Protein AF-A0A1V6FKL3-F1 (afdb_monomer_lite)

Radius of gyration: 18.44 Å; chains: 1; bounding box: 46×17×43 Å

Secondary structure (DSSP, 8-state):
-HHHHHHHHHHHHHHHHHHHHHHHHHHTT------HHHHHHHHHHHHHHHHHIIIIIHHHHHHHHTTSHHHHHHHHHHHHHHHS-------

pLDDT: mean 85.46, std 12.33, range [45.5, 97.12]

Foldseek 3Di:
DVVVLVVLVVQLVVLCVVQVVVVVCVVVVHDDDGPVVSVVSNVVSVVVSVCCCVVPVVVVVCVVQVVDPVSVVVVVVVVCVVPPPPPPPDD

Structure (mmCIF, N/CA/C/O backbone):
data_AF-A0A1V6FKL3-F1
#
_entry.id   AF-A0A1V6FKL3-F1
#
loop_
_atom_site.group_PDB
_atom_site.id
_atom_site.type_symbol
_atom_site.label_atom_id
_atom_site.label_alt_id
_atom_site.label_comp_id
_atom_site.label_asym_id
_atom_site.label_entity_id
_atom_site.label_seq_id
_atom_site.pdbx_PDB_ins_code
_atom_site.Cartn_x
_atom_site.Cartn_y
_atom_site.Cartn_z
_atom_site.occupancy
_atom_site.B_iso_or_equiv
_atom_site.auth_seq_id
_atom_site.auth_comp_id
_atom_site.auth_asym_id
_atom_site.auth_atom_id
_atom_site.pdbx_PDB_model_num
ATOM 1 N N . MET A 1 1 ? 3.812 4.963 -14.185 1.00 81.38 1 MET A N 1
ATOM 2 C CA . MET A 1 1 ? 4.046 3.806 -13.288 1.00 81.38 1 MET A CA 1
ATOM 3 C C . MET A 1 1 ? 4.437 4.262 -11.889 1.00 81.38 1 MET A C 1
ATOM 5 O O . MET A 1 1 ? 3.682 3.983 -10.976 1.00 81.38 1 MET A O 1
ATOM 9 N N . VAL A 1 2 ? 5.539 5.003 -11.706 1.00 89.69 2 VAL A N 1
ATOM 10 C CA . VAL A 1 2 ? 5.941 5.512 -10.373 1.00 89.69 2 VAL A CA 1
ATOM 11 C C . VAL A 1 2 ? 4.890 6.449 -9.759 1.00 89.69 2 VAL A C 1
ATOM 13 O O . VAL A 1 2 ? 4.583 6.322 -8.577 1.00 89.69 2 VAL A O 1
ATOM 16 N N . ASP A 1 3 ? 4.283 7.333 -10.557 1.00 93.06 3 ASP A N 1
A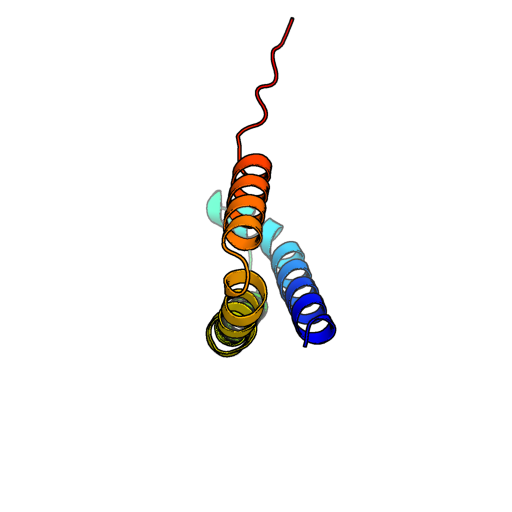TOM 17 C CA . ASP A 1 3 ? 3.227 8.233 -10.063 1.00 93.06 3 ASP A CA 1
ATOM 18 C C . ASP A 1 3 ? 1.986 7.472 -9.584 1.00 93.06 3 ASP A C 1
ATOM 20 O O . ASP A 1 3 ? 1.433 7.791 -8.536 1.00 93.06 3 ASP A O 1
ATOM 24 N N . GLN A 1 4 ? 1.585 6.427 -10.319 1.00 90.75 4 GLN A N 1
ATOM 25 C CA . GLN A 1 4 ? 0.485 5.546 -9.924 1.00 90.75 4 GLN A CA 1
ATOM 26 C C . GLN A 1 4 ? 0.812 4.843 -8.604 1.00 90.75 4 GLN A C 1
ATOM 28 O O . GLN A 1 4 ? 0.014 4.902 -7.676 1.00 90.75 4 GLN A O 1
ATOM 33 N N . LEU A 1 5 ? 2.006 4.254 -8.499 1.00 91.44 5 LEU A N 1
ATOM 34 C CA . LEU A 1 5 ? 2.452 3.553 -7.298 1.00 91.44 5 LEU A CA 1
ATOM 35 C C . LEU A 1 5 ? 2.426 4.465 -6.065 1.00 91.44 5 LEU A C 1
ATOM 37 O O . LEU A 1 5 ? 1.898 4.113 -5.014 1.00 91.44 5 LEU A O 1
ATOM 41 N N . THR A 1 6 ? 2.945 5.682 -6.228 1.00 93.06 6 THR A N 1
ATOM 42 C CA . THR A 1 6 ? 3.003 6.669 -5.148 1.00 93.06 6 THR A CA 1
ATOM 43 C C . THR A 1 6 ? 1.599 7.148 -4.769 1.00 93.06 6 THR A C 1
ATOM 45 O O . THR A 1 6 ? 1.317 7.354 -3.591 1.00 93.06 6 THR A O 1
ATOM 48 N N . ALA A 1 7 ? 0.693 7.307 -5.737 1.00 94.12 7 ALA A N 1
ATOM 49 C CA . ALA A 1 7 ? -0.700 7.652 -5.465 1.00 94.12 7 ALA A CA 1
ATOM 50 C C . ALA A 1 7 ? -1.438 6.525 -4.721 1.00 94.12 7 ALA A C 1
ATOM 52 O O . ALA A 1 7 ? -2.169 6.798 -3.769 1.00 94.12 7 ALA A O 1
ATOM 53 N N . GLU A 1 8 ? -1.214 5.265 -5.100 1.00 93.50 8 GLU A N 1
ATOM 54 C CA . GLU A 1 8 ? -1.776 4.097 -4.414 1.00 93.50 8 GLU A CA 1
ATOM 55 C C . GLU A 1 8 ? -1.277 3.996 -2.963 1.00 93.50 8 GLU A C 1
ATOM 57 O O . GLU A 1 8 ? -2.099 3.806 -2.063 1.00 93.50 8 GLU A O 1
ATOM 62 N N . HIS A 1 9 ? 0.017 4.242 -2.700 1.00 95.00 9 HIS A N 1
ATOM 63 C CA . HIS A 1 9 ? 0.548 4.351 -1.330 1.00 95.00 9 HIS A CA 1
ATOM 64 C C . HIS A 1 9 ? -0.203 5.401 -0.513 1.00 95.00 9 HIS A C 1
ATOM 66 O O . HIS A 1 9 ? -0.622 5.123 0.610 1.00 95.00 9 HIS A O 1
ATOM 72 N N . ARG A 1 10 ? -0.428 6.597 -1.076 1.00 96.12 10 ARG A N 1
ATOM 73 C CA . ARG A 1 10 ? -1.159 7.668 -0.377 1.00 96.12 10 ARG A CA 1
ATOM 74 C C . ARG A 1 10 ? -2.606 7.290 -0.081 1.00 96.12 10 ARG A C 1
ATOM 76 O O . ARG A 1 10 ? -3.103 7.633 0.990 1.00 96.12 10 ARG A O 1
ATOM 83 N N . THR A 1 11 ? -3.271 6.569 -0.981 1.00 95.06 11 THR A N 1
ATOM 84 C CA . THR A 1 11 ? -4.622 6.046 -0.736 1.00 95.06 11 THR A CA 1
ATOM 85 C C . THR A 1 11 ? -4.631 5.056 0.429 1.00 95.06 11 THR A C 1
ATOM 87 O O . THR A 1 11 ? -5.456 5.193 1.334 1.00 95.06 11 THR A O 1
ATOM 90 N N . VAL A 1 12 ? -3.694 4.102 0.455 1.00 96.25 12 VAL A N 1
ATOM 91 C CA . VAL A 1 12 ? -3.573 3.115 1.543 1.00 96.25 12 VAL A CA 1
ATOM 92 C C . VAL A 1 12 ? -3.259 3.797 2.879 1.00 96.25 12 VAL A C 1
ATOM 94 O O . VAL A 1 12 ? -3.934 3.529 3.873 1.00 96.25 12 VAL A O 1
ATOM 97 N N . GLU A 1 13 ? -2.294 4.720 2.910 1.00 96.38 13 GLU A N 1
ATOM 98 C CA . GLU A 1 13 ? -1.945 5.493 4.111 1.00 96.38 13 GLU A CA 1
ATOM 99 C C . GLU A 1 13 ? -3.151 6.274 4.649 1.00 96.38 13 GLU A C 1
ATOM 101 O O . GLU A 1 13 ? -3.448 6.233 5.845 1.00 96.38 13 GLU A O 1
ATOM 106 N N . ALA A 1 14 ? -3.885 6.960 3.770 1.00 95.94 14 ALA A N 1
ATOM 107 C CA . ALA A 1 14 ? -5.058 7.733 4.158 1.00 95.94 14 ALA A CA 1
ATOM 108 C C . ALA A 1 14 ? -6.199 6.844 4.681 1.00 95.94 14 ALA A C 1
ATOM 110 O O . ALA A 1 14 ? -6.897 7.236 5.619 1.00 95.94 14 ALA A O 1
ATOM 111 N N . ALA A 1 15 ? -6.398 5.661 4.094 1.00 94.69 15 ALA A N 1
ATOM 112 C CA . ALA A 1 15 ? -7.373 4.687 4.576 1.00 94.69 15 ALA A CA 1
ATOM 113 C C . ALA A 1 15 ? -6.980 4.137 5.959 1.00 94.69 15 ALA A C 1
ATOM 115 O O . ALA A 1 15 ? -7.824 4.079 6.855 1.00 94.69 15 ALA A O 1
ATOM 116 N N . TRP A 1 16 ? -5.698 3.821 6.171 1.00 95.94 16 TRP A N 1
ATOM 117 C CA . TRP A 1 16 ? -5.185 3.370 7.466 1.00 95.94 16 TRP A CA 1
ATOM 118 C C . TRP A 1 16 ? -5.369 4.419 8.566 1.00 95.94 16 TRP A C 1
ATOM 120 O O . TRP A 1 16 ? -5.928 4.107 9.615 1.00 95.94 16 TRP A O 1
ATOM 130 N N . LEU A 1 17 ? -4.967 5.671 8.323 1.00 95.25 17 LEU A N 1
ATOM 131 C CA . LEU A 1 17 ? -5.050 6.748 9.321 1.00 95.25 17 LEU A CA 1
ATOM 132 C C . LEU A 1 17 ? -6.479 6.994 9.822 1.00 95.25 17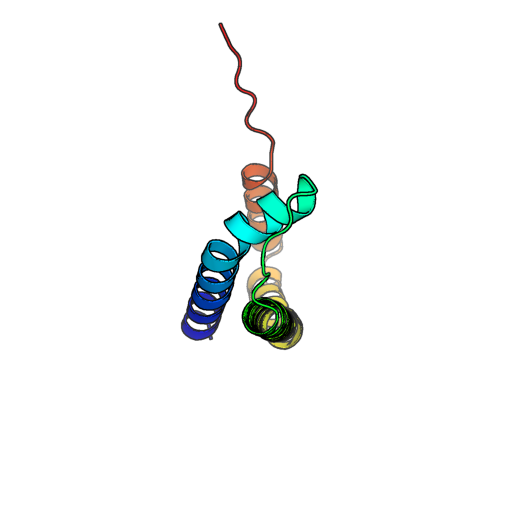 LEU A C 1
ATOM 134 O O . LEU A 1 17 ? -6.674 7.399 10.968 1.00 95.25 17 LEU A O 1
ATOM 138 N N . LYS A 1 18 ? -7.485 6.737 8.980 1.00 92.94 18 LYS A N 1
ATOM 139 C CA . LYS A 1 18 ? -8.899 6.841 9.362 1.00 92.94 18 LYS A CA 1
ATOM 140 C C . LYS A 1 18 ? -9.347 5.687 10.262 1.00 92.94 18 LYS A C 1
ATOM 142 O O . LYS A 1 18 ? -10.138 5.914 11.170 1.00 92.94 18 LYS A O 1
ATOM 147 N N . LEU A 1 19 ? -8.845 4.473 10.029 1.00 93.88 19 LEU A N 1
ATOM 148 C CA . LEU A 1 19 ? -9.257 3.257 10.743 1.00 93.88 19 LEU A CA 1
ATOM 149 C C . LEU A 1 19 ? -8.454 2.996 12.021 1.00 93.88 19 LEU A C 1
ATOM 151 O O . LEU A 1 19 ? -8.972 2.402 12.967 1.00 93.88 19 LEU A O 1
ATOM 155 N N . GLU A 1 20 ? -7.195 3.433 12.070 1.00 94.31 20 GLU A N 1
ATOM 156 C CA . GLU A 1 20 ? -6.272 3.168 13.176 1.00 94.31 20 GLU A CA 1
ATOM 157 C C . GLU A 1 20 ? -6.867 3.489 14.568 1.00 94.31 20 GLU A C 1
ATOM 159 O O . GLU A 1 20 ? -6.731 2.655 15.471 1.00 94.31 20 GLU A O 1
ATOM 164 N N . PRO A 1 21 ? -7.549 4.633 14.800 1.00 91.94 21 PRO A N 1
ATOM 165 C CA . PRO A 1 21 ? -8.094 4.950 16.119 1.00 91.94 21 PRO A CA 1
ATOM 166 C C . PRO A 1 21 ? -9.215 3.998 16.557 1.00 91.94 21 PRO A C 1
ATOM 168 O O . PRO A 1 21 ? -9.274 3.626 17.732 1.00 91.94 21 PRO A O 1
ATOM 171 N N . GLU A 1 22 ? -10.095 3.603 15.634 1.00 90.75 22 GLU A N 1
ATOM 172 C CA . GLU A 1 22 ? -11.192 2.660 15.888 1.00 90.75 22 GLU A CA 1
ATOM 173 C C . GLU A 1 22 ? -10.632 1.268 16.185 1.00 90.75 22 GLU A C 1
ATOM 175 O O . GLU A 1 22 ? -10.944 0.683 17.222 1.00 90.75 22 GLU A O 1
ATOM 180 N N . LEU A 1 23 ? -9.704 0.786 15.355 1.00 89.81 23 LEU A N 1
ATOM 181 C CA . LEU A 1 23 ? -9.043 -0.506 15.549 1.00 89.81 23 LEU A CA 1
ATOM 182 C C . LEU A 1 23 ? -8.288 -0.575 16.884 1.00 89.81 23 LEU A C 1
ATOM 184 O O . LEU A 1 23 ? -8.361 -1.585 17.583 1.00 89.81 23 LEU A O 1
ATOM 188 N N . LYS A 1 24 ? -7.628 0.512 17.306 1.00 91.12 24 LYS A N 1
ATOM 189 C CA . LYS A 1 24 ? -6.987 0.594 18.631 1.00 91.12 24 LYS A CA 1
ATOM 190 C C . LYS A 1 24 ? -7.986 0.493 19.785 1.00 91.12 24 LYS A C 1
ATOM 192 O O . LYS A 1 24 ? -7.634 -0.038 20.838 1.00 91.12 24 LYS A O 1
ATOM 197 N N . LYS A 1 25 ? -9.206 1.016 19.633 1.00 89.56 25 LYS A N 1
ATOM 198 C CA . LYS A 1 25 ? -10.264 0.893 20.650 1.00 89.56 25 LYS A CA 1
ATOM 199 C C . LYS A 1 25 ? -10.793 -0.537 20.715 1.00 89.56 25 LYS A C 1
ATOM 201 O O . LYS A 1 25 ? -10.868 -1.072 21.822 1.00 89.56 25 LYS A O 1
ATOM 206 N N . VAL A 1 26 ? -11.050 -1.155 19.557 1.00 88.69 26 VAL A N 1
ATOM 207 C CA . VAL A 1 26 ? -11.442 -2.572 19.441 1.00 88.69 26 VAL A CA 1
ATOM 208 C C . VAL A 1 26 ? -10.394 -3.477 20.090 1.00 88.69 26 VAL A C 1
ATOM 210 O O . VAL A 1 26 ? -10.736 -4.306 20.925 1.00 88.69 26 VAL A O 1
ATOM 213 N N . ALA A 1 27 ? -9.106 -3.270 19.794 1.00 89.00 27 ALA A N 1
ATOM 214 C CA . ALA A 1 27 ? -8.008 -4.062 20.359 1.00 89.00 27 ALA A CA 1
ATOM 215 C C . ALA A 1 27 ? -7.902 -3.962 21.893 1.00 89.00 27 ALA A C 1
ATOM 217 O O . ALA A 1 27 ? -7.401 -4.874 22.544 1.00 89.00 27 ALA A O 1
ATOM 218 N N . LYS A 1 28 ? -8.388 -2.863 22.482 1.00 92.62 28 LYS A N 1
ATOM 219 C CA . LYS A 1 28 ? -8.468 -2.661 23.938 1.00 92.62 28 LYS A CA 1
ATOM 220 C C . LYS A 1 28 ? -9.763 -3.212 24.556 1.00 92.62 28 LYS A C 1
ATOM 222 O O . LYS A 1 28 ? -9.977 -3.023 25.748 1.00 92.62 28 LYS A O 1
ATOM 227 N N . GLY A 1 29 ? -10.624 -3.853 23.764 1.00 86.56 29 GLY A N 1
ATOM 228 C CA . GLY A 1 29 ? -11.901 -4.417 24.205 1.00 86.56 29 GLY A CA 1
ATOM 229 C C . GLY A 1 29 ? -13.035 -3.398 24.345 1.00 86.56 29 GLY A C 1
ATOM 230 O O . GLY A 1 29 ? -14.072 -3.726 24.916 1.00 86.56 29 GLY A O 1
ATOM 231 N N . HIS A 1 30 ? -12.871 -2.167 23.849 1.00 87.69 30 HIS A N 1
ATOM 232 C 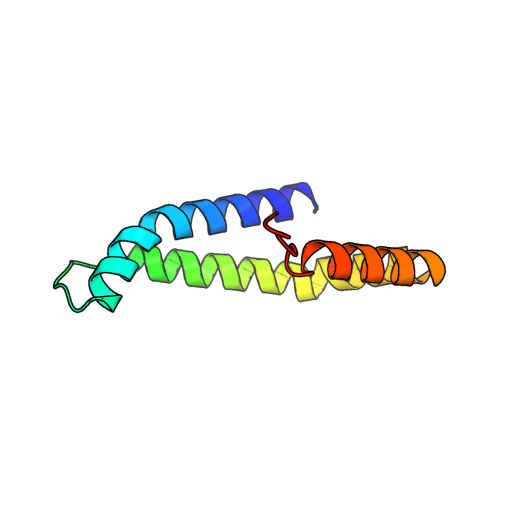CA . HIS A 1 30 ? -13.954 -1.185 23.876 1.00 87.69 30 HIS A CA 1
ATOM 233 C C . HIS A 1 30 ? -14.966 -1.462 22.764 1.00 87.69 30 HIS A C 1
ATOM 235 O O . HIS A 1 30 ? -14.587 -1.707 21.618 1.00 87.69 30 HIS A O 1
ATOM 241 N N . SER A 1 31 ? -16.252 -1.327 23.089 1.00 77.25 31 SER A N 1
ATOM 242 C CA . SER A 1 31 ? -17.315 -1.310 22.086 1.00 77.25 31 SER A CA 1
ATOM 243 C C . SER A 1 31 ? -17.226 -0.012 21.285 1.00 77.25 31 SER A C 1
ATOM 245 O O . SER A 1 31 ? -17.457 1.075 21.813 1.00 77.25 31 SER A O 1
ATOM 247 N N . THR A 1 32 ? -16.858 -0.123 20.015 1.00 83.06 32 THR A N 1
ATOM 248 C CA . THR A 1 32 ? -16.878 0.964 19.035 1.00 83.06 32 THR A CA 1
ATOM 249 C C . THR A 1 32 ? -17.528 0.423 17.775 1.00 83.06 32 THR A C 1
ATOM 251 O O . THR A 1 32 ? -17.289 -0.729 17.408 1.00 83.06 32 THR A O 1
ATOM 254 N N . GLU A 1 33 ? -18.346 1.233 17.110 1.00 84.69 33 GLU A N 1
ATOM 255 C CA . GLU A 1 33 ? -18.750 0.911 15.746 1.00 84.69 33 GLU A CA 1
ATOM 256 C C . GLU A 1 33 ? -17.507 1.034 14.867 1.00 84.69 33 GLU A C 1
ATOM 258 O O . GLU A 1 33 ? -16.872 2.087 14.825 1.00 84.69 33 GLU A O 1
ATOM 263 N N . LEU A 1 34 ? -17.103 -0.081 14.262 1.00 87.31 34 LEU A N 1
ATOM 264 C CA . LEU A 1 34 ? -16.005 -0.127 13.308 1.00 87.31 34 LEU A CA 1
ATOM 265 C C . LEU A 1 34 ? -16.577 0.131 11.919 1.00 87.31 34 LEU A C 1
ATOM 267 O O . LEU A 1 34 ? -17.528 -0.536 11.507 1.00 87.31 34 LEU A O 1
ATOM 271 N N . ASN A 1 35 ? -15.970 1.047 11.172 1.00 90.06 35 ASN A N 1
ATOM 272 C CA . ASN A 1 35 ? -16.346 1.268 9.783 1.00 90.06 35 ASN A CA 1
ATOM 273 C C . ASN A 1 35 ? -15.921 0.083 8.889 1.00 90.06 35 ASN A C 1
ATOM 275 O O . ASN A 1 35 ? -14.843 0.092 8.291 1.00 90.06 35 ASN A O 1
ATOM 279 N N . VAL A 1 36 ? -16.786 -0.930 8.778 1.00 91.75 36 VAL A N 1
ATOM 280 C CA . VAL A 1 36 ? -16.543 -2.153 7.988 1.00 91.75 36 VAL A CA 1
ATOM 281 C C . VAL A 1 36 ? -16.250 -1.833 6.520 1.00 91.75 36 VAL A C 1
ATOM 283 O O . VAL A 1 36 ? -15.287 -2.354 5.966 1.00 91.75 36 VAL A O 1
ATOM 286 N N . ALA A 1 37 ? -16.999 -0.908 5.914 1.00 94.31 37 ALA A N 1
ATOM 287 C CA . ALA A 1 37 ? -16.763 -0.484 4.533 1.00 94.31 37 ALA A CA 1
ATOM 288 C C . ALA A 1 37 ? -15.375 0.161 4.355 1.00 94.31 37 ALA A C 1
ATOM 290 O O . ALA A 1 37 ? -14.707 -0.035 3.340 1.00 94.31 37 ALA A O 1
ATOM 291 N N . GLY A 1 38 ? -14.907 0.903 5.363 1.00 94.00 38 GLY A N 1
ATOM 292 C CA . GLY A 1 38 ? -13.548 1.437 5.394 1.00 94.00 38 GLY A CA 1
ATOM 293 C C . GLY A 1 38 ? -12.490 0.333 5.430 1.00 94.00 38 GLY A C 1
ATOM 294 O O . GLY A 1 38 ? -11.502 0.413 4.699 1.00 94.00 38 GLY A O 1
ATOM 295 N N . VAL A 1 39 ? -12.706 -0.713 6.233 1.00 94.69 39 VAL A N 1
ATOM 296 C CA . VAL A 1 39 ? -11.804 -1.876 6.312 1.00 94.69 39 VAL A CA 1
ATOM 297 C C . VAL A 1 39 ? -11.745 -2.618 4.977 1.00 94.69 39 VAL A C 1
ATOM 299 O O . VAL A 1 39 ? -10.653 -2.892 4.483 1.00 94.69 39 VAL A O 1
ATOM 302 N N . GLU A 1 40 ? -12.892 -2.895 4.357 1.00 96.38 40 GLU A N 1
ATOM 303 C CA . GLU A 1 40 ? -12.958 -3.537 3.038 1.00 96.38 40 GLU A CA 1
ATOM 304 C C . GLU A 1 40 ? -12.227 -2.718 1.967 1.00 96.38 40 GLU A C 1
ATOM 306 O O . GLU A 1 40 ? -11.471 -3.271 1.160 1.00 96.38 40 GLU A O 1
ATOM 311 N N . HIS A 1 41 ? -12.394 -1.392 1.992 1.00 96.06 41 HIS A N 1
ATOM 312 C CA . HIS A 1 41 ? -11.680 -0.486 1.100 1.00 96.06 41 HIS A CA 1
ATOM 313 C C . HIS A 1 41 ? -10.161 -0.535 1.315 1.00 96.06 41 HIS A C 1
ATOM 315 O O . HIS A 1 41 ? -9.419 -0.615 0.333 1.00 96.06 41 HIS A O 1
ATOM 321 N N . LEU A 1 42 ? -9.690 -0.524 2.569 1.00 96.12 42 LEU A N 1
ATOM 322 C CA . LEU A 1 42 ? -8.264 -0.634 2.888 1.00 96.12 42 LEU A CA 1
ATOM 323 C C . LEU A 1 42 ? -7.683 -1.951 2.361 1.00 96.12 42 LEU A C 1
ATOM 325 O O . LEU A 1 42 ? -6.666 -1.932 1.672 1.00 96.12 42 LEU A O 1
ATOM 329 N N . VAL A 1 43 ? -8.339 -3.079 2.650 1.00 96.38 43 VAL A N 1
ATOM 330 C CA . VAL A 1 43 ? -7.884 -4.412 2.223 1.00 96.38 43 VAL A CA 1
ATOM 331 C C . VAL A 1 43 ? -7.825 -4.499 0.702 1.00 96.38 43 VAL A C 1
ATOM 333 O O . VAL A 1 43 ? -6.806 -4.901 0.145 1.00 96.38 43 VAL A O 1
ATOM 336 N N . THR A 1 44 ? -8.890 -4.076 0.021 1.00 97.12 44 THR A N 1
ATOM 337 C CA . THR A 1 44 ? -8.957 -4.118 -1.445 1.00 97.12 44 THR A CA 1
ATOM 338 C C . THR A 1 44 ? -7.886 -3.232 -2.080 1.00 97.12 44 THR A C 1
ATOM 340 O O . THR A 1 44 ? -7.200 -3.670 -3.003 1.00 97.12 44 THR A O 1
ATOM 343 N N . SER A 1 45 ? -7.696 -2.014 -1.563 1.00 94.44 45 SER A N 1
ATOM 344 C CA . SER A 1 45 ? -6.691 -1.075 -2.077 1.00 94.44 45 SER A CA 1
ATOM 345 C C . SER A 1 45 ? -5.270 -1.589 -1.850 1.00 94.44 45 SER A C 1
ATOM 347 O O . SER A 1 45 ? -4.451 -1.533 -2.762 1.00 94.44 45 SER A O 1
ATOM 349 N N . TYR A 1 46 ? -4.987 -2.142 -0.667 1.00 95.62 46 TYR A N 1
ATOM 350 C CA . TYR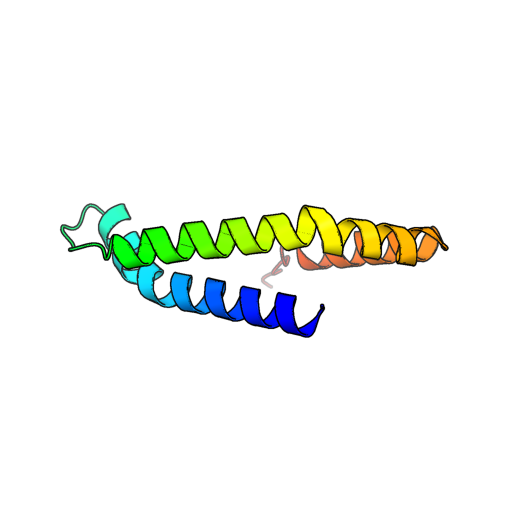 A 1 46 ? -3.677 -2.705 -0.348 1.00 95.62 46 TYR A CA 1
ATOM 351 C C . TYR A 1 46 ? -3.346 -3.920 -1.218 1.00 95.62 46 TYR A C 1
ATOM 353 O O . TYR A 1 46 ? -2.255 -3.996 -1.773 1.00 95.62 46 TYR A O 1
ATOM 361 N N . LEU A 1 47 ? -4.287 -4.854 -1.384 1.00 95.31 47 LEU A N 1
ATOM 362 C CA . LEU A 1 47 ? -4.072 -6.035 -2.223 1.00 95.31 47 LEU A CA 1
ATOM 363 C C . LEU A 1 47 ? -3.902 -5.669 -3.700 1.00 95.31 47 LEU A C 1
ATOM 365 O O . LEU A 1 47 ? -3.072 -6.267 -4.380 1.00 95.31 47 LEU A O 1
ATOM 369 N N . GLY A 1 48 ? -4.670 -4.697 -4.201 1.00 93.88 48 GLY A N 1
ATOM 370 C CA . GLY A 1 48 ? -4.503 -4.186 -5.562 1.00 93.88 48 GLY A CA 1
ATOM 371 C C . GLY A 1 48 ? -3.121 -3.569 -5.772 1.00 93.88 48 GLY A C 1
ATOM 372 O O . GLY A 1 48 ? -2.440 -3.896 -6.742 1.00 93.88 48 GLY A O 1
ATOM 373 N N . HIS A 1 49 ? -2.687 -2.749 -4.818 1.00 92.88 49 HIS A N 1
ATOM 374 C CA . HIS A 1 49 ? -1.371 -2.130 -4.819 1.00 92.88 49 HIS A CA 1
ATOM 375 C C . HIS A 1 49 ? -0.225 -3.160 -4.778 1.00 92.88 49 HIS A C 1
ATOM 377 O O . HIS A 1 49 ? 0.669 -3.123 -5.622 1.00 92.88 49 HIS A O 1
ATOM 383 N N . ALA A 1 50 ? -0.281 -4.126 -3.854 1.00 91.00 50 ALA A N 1
ATOM 384 C CA . ALA A 1 50 ? 0.733 -5.175 -3.728 1.00 91.00 50 ALA A CA 1
ATOM 385 C C . ALA A 1 50 ? 0.844 -6.024 -5.005 1.00 91.00 50 ALA A C 1
ATOM 387 O O . ALA A 1 50 ? 1.946 -6.279 -5.480 1.00 91.00 50 ALA A O 1
ATOM 388 N N . ARG A 1 51 ? -0.291 -6.386 -5.621 1.00 93.50 51 ARG A N 1
ATOM 389 C CA . ARG A 1 51 ? -0.295 -7.100 -6.909 1.00 93.50 51 ARG A CA 1
ATOM 390 C C . ARG A 1 51 ? 0.382 -6.296 -8.011 1.00 93.50 51 ARG A C 1
ATOM 392 O O . ARG A 1 51 ? 1.170 -6.846 -8.769 1.00 93.50 51 ARG A O 1
ATOM 399 N N . PHE A 1 52 ? 0.113 -4.993 -8.098 1.00 92.38 52 PHE A N 1
ATOM 400 C CA . PHE A 1 52 ? 0.770 -4.144 -9.090 1.00 92.38 52 PHE A CA 1
ATOM 401 C C . PHE A 1 52 ? 2.291 -4.073 -8.870 1.00 92.38 52 PHE A C 1
ATOM 403 O O . PHE A 1 52 ? 3.062 -4.114 -9.836 1.00 92.38 52 PHE A O 1
ATOM 410 N N . GLU A 1 53 ? 2.738 -4.006 -7.613 1.00 92.00 53 GLU A N 1
ATOM 411 C CA . GLU A 1 53 ? 4.161 -4.089 -7.282 1.00 92.00 53 GLU A CA 1
ATOM 412 C C . GLU A 1 53 ? 4.776 -5.420 -7.720 1.00 92.00 53 GLU A C 1
ATOM 414 O O . GLU A 1 53 ? 5.788 -5.416 -8.424 1.00 92.00 53 GLU A O 1
ATOM 419 N N . GLU A 1 54 ? 4.161 -6.539 -7.345 1.00 92.62 54 GLU A N 1
ATOM 420 C CA . GLU A 1 54 ? 4.644 -7.895 -7.622 1.00 92.62 54 GLU A CA 1
ATOM 421 C C . GLU A 1 54 ? 4.674 -8.220 -9.121 1.00 92.62 54 GLU A C 1
ATOM 423 O O . GLU A 1 54 ? 5.681 -8.731 -9.617 1.00 92.62 54 GLU A O 1
ATOM 428 N N . ASP A 1 55 ? 3.616 -7.875 -9.856 1.00 92.56 55 ASP A N 1
ATOM 429 C CA . ASP A 1 55 ? 3.457 -8.252 -11.264 1.00 92.56 55 ASP A CA 1
ATOM 430 C C . ASP A 1 55 ? 4.241 -7.340 -12.218 1.00 92.56 55 ASP A C 1
ATOM 432 O O . ASP A 1 55 ? 4.682 -7.773 -13.288 1.00 92.56 55 ASP A O 1
ATOM 436 N N . HIS A 1 56 ? 4.422 -6.064 -11.861 1.00 92.56 56 HIS A N 1
ATOM 437 C CA . HIS A 1 56 ? 4.960 -5.064 -12.787 1.00 92.56 56 HIS A CA 1
ATOM 438 C C . HIS A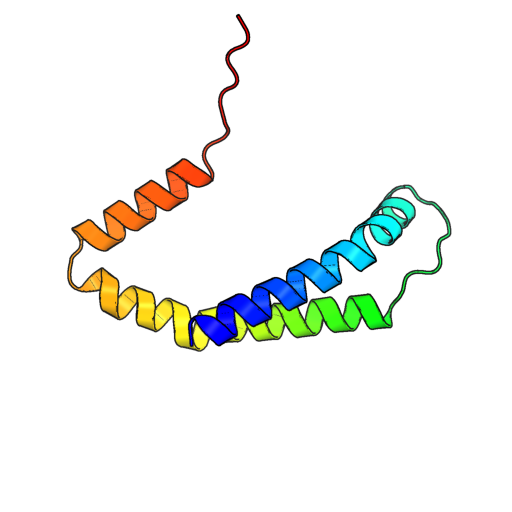 1 56 ? 6.187 -4.331 -12.257 1.00 92.56 56 HIS A C 1
ATOM 440 O O . HIS A 1 56 ? 7.178 -4.181 -12.980 1.00 92.56 56 HIS A O 1
ATOM 446 N N . PHE A 1 57 ? 6.135 -3.835 -11.021 1.00 89.12 57 PHE A N 1
ATOM 447 C CA . PHE A 1 57 ? 7.155 -2.911 -10.535 1.00 89.12 57 PHE A CA 1
ATOM 448 C C . PHE A 1 57 ? 8.447 -3.624 -10.122 1.00 89.12 57 PHE A C 1
ATOM 450 O O . PHE A 1 57 ? 9.530 -3.251 -10.579 1.00 89.12 57 PHE A O 1
ATOM 457 N N . LEU A 1 58 ? 8.348 -4.673 -9.303 1.00 88.69 58 LEU A N 1
ATOM 458 C CA . LEU A 1 58 ? 9.493 -5.444 -8.818 1.00 88.69 58 LEU A CA 1
ATOM 459 C C . LEU A 1 58 ? 10.242 -6.169 -9.951 1.00 88.69 58 LEU A C 1
ATOM 461 O O . LEU A 1 58 ? 11.474 -6.070 -9.978 1.00 88.69 58 LEU A O 1
ATOM 465 N N . PRO A 1 59 ? 9.578 -6.810 -10.938 1.00 91.31 59 PRO A N 1
ATOM 466 C CA . PRO A 1 59 ? 10.272 -7.402 -12.082 1.00 91.31 59 PRO A CA 1
ATOM 467 C C . PRO A 1 59 ? 11.047 -6.369 -12.909 1.00 91.31 59 PRO A C 1
ATOM 469 O O . PRO A 1 59 ? 12.177 -6.624 -13.344 1.00 91.31 59 PRO A O 1
ATOM 472 N N . LEU A 1 60 ? 10.479 -5.171 -13.097 1.00 90.75 60 LEU A N 1
ATOM 473 C CA . LEU A 1 60 ? 11.148 -4.077 -13.798 1.00 90.75 60 LEU A CA 1
ATOM 474 C C . LEU A 1 60 ? 12.351 -3.555 -13.003 1.00 90.75 60 LEU A C 1
ATOM 476 O O . LEU A 1 60 ? 13.433 -3.389 -13.570 1.00 90.75 60 LEU A O 1
ATOM 480 N N . ALA A 1 61 ? 12.188 -3.339 -11.696 1.00 87.62 61 ALA A N 1
ATOM 481 C CA . ALA A 1 61 ? 13.272 -2.919 -10.814 1.00 87.62 61 ALA A CA 1
ATOM 482 C C . ALA A 1 61 ? 14.428 -3.930 -10.844 1.00 87.62 61 ALA A C 1
ATOM 484 O O . ALA A 1 61 ? 15.580 -3.538 -11.039 1.00 87.62 61 ALA A O 1
ATOM 485 N N . HIS A 1 62 ? 14.119 -5.227 -10.761 1.00 85.56 62 HIS A N 1
ATOM 486 C CA . HIS A 1 62 ? 15.103 -6.298 -10.888 1.00 85.56 62 HIS A CA 1
ATOM 487 C C . HIS A 1 62 ? 15.811 -6.270 -12.251 1.00 85.56 62 HIS A C 1
ATOM 489 O O . HIS A 1 62 ? 17.036 -6.321 -12.309 1.00 85.56 62 HIS A O 1
ATOM 495 N N . THR A 1 63 ? 15.068 -6.105 -13.348 1.00 89.25 63 THR A N 1
ATOM 496 C CA . THR A 1 63 ? 15.632 -6.036 -14.710 1.00 89.25 63 THR A CA 1
ATOM 497 C C . THR A 1 63 ? 16.570 -4.844 -14.906 1.00 89.25 63 THR A C 1
ATOM 499 O O . THR A 1 63 ? 17.528 -4.927 -15.674 1.00 89.25 63 THR A O 1
ATOM 502 N N . ILE A 1 64 ? 16.296 -3.709 -14.261 1.00 88.56 64 ILE A N 1
ATOM 503 C CA . ILE A 1 64 ? 17.124 -2.501 -14.368 1.00 88.56 64 ILE A CA 1
ATOM 504 C C . ILE A 1 64 ? 18.371 -2.634 -13.496 1.00 88.56 64 ILE A C 1
ATOM 506 O O . ILE A 1 64 ? 19.487 -2.434 -13.976 1.00 88.56 64 ILE A O 1
ATOM 510 N N . LEU A 1 65 ? 18.187 -2.969 -12.222 1.00 85.50 65 LEU A N 1
ATOM 511 C CA . LEU A 1 65 ? 19.264 -3.000 -11.238 1.00 85.50 65 LEU A CA 1
ATOM 512 C C . LEU A 1 65 ? 20.168 -4.222 -11.420 1.00 85.50 65 LEU A C 1
ATOM 514 O O . LEU A 1 65 ? 21.377 -4.107 -11.261 1.00 85.50 65 LEU A O 1
ATOM 518 N N . GLY A 1 66 ? 19.619 -5.360 -11.849 1.00 83.19 66 GLY A N 1
ATOM 519 C CA . GLY A 1 66 ? 20.364 -6.588 -12.141 1.00 83.19 66 GLY A CA 1
ATOM 520 C C . GLY A 1 66 ? 21.357 -6.468 -13.303 1.00 83.19 66 GLY A C 1
ATOM 521 O O . GLY A 1 66 ? 22.212 -7.333 -13.465 1.00 83.19 66 GLY A O 1
ATOM 522 N N . ARG A 1 67 ? 21.315 -5.375 -14.082 1.00 87.31 67 ARG A N 1
ATOM 523 C CA . ARG A 1 67 ? 22.328 -5.064 -15.112 1.00 87.31 67 ARG A CA 1
ATOM 524 C C . ARG A 1 67 ? 23.704 -4.772 -14.514 1.00 87.31 67 ARG A C 1
ATOM 526 O O . ARG A 1 67 ? 24.698 -4.841 -15.228 1.00 87.31 67 ARG A O 1
ATOM 533 N N . ASN A 1 68 ? 23.762 -4.423 -13.230 1.00 83.38 68 ASN A N 1
ATOM 534 C CA . ASN A 1 68 ? 25.003 -4.240 -12.494 1.00 83.38 68 ASN A CA 1
ATOM 535 C C . ASN A 1 68 ? 24.828 -4.779 -11.070 1.00 83.38 68 ASN A C 1
ATOM 537 O O . ASN A 1 68 ? 24.109 -4.187 -10.267 1.00 83.38 68 ASN A O 1
ATOM 541 N N . ALA A 1 69 ? 25.515 -5.878 -10.748 1.00 73.25 69 ALA A N 1
ATOM 542 C CA . ALA A 1 69 ? 25.427 -6.527 -9.439 1.00 73.25 69 ALA A CA 1
ATOM 543 C C . ALA A 1 69 ? 25.661 -5.548 -8.271 1.00 73.25 69 ALA A C 1
ATOM 545 O O . ALA A 1 69 ? 24.937 -5.595 -7.278 1.00 73.25 69 ALA A O 1
ATOM 546 N N . ASN A 1 70 ? 26.558 -4.570 -8.444 1.00 79.56 70 ASN A N 1
ATOM 547 C CA . ASN A 1 70 ? 26.846 -3.557 -7.428 1.00 79.56 70 ASN A CA 1
ATOM 548 C C . ASN A 1 70 ? 25.628 -2.666 -7.114 1.00 79.56 70 ASN A C 1
ATOM 550 O O . A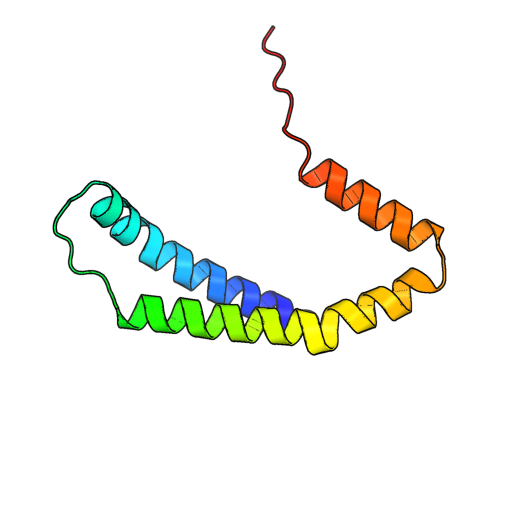SN A 1 70 ? 25.491 -2.189 -5.992 1.00 79.56 70 ASN A O 1
ATOM 554 N N . HIS A 1 71 ? 24.726 -2.428 -8.076 1.00 79.00 71 HIS A N 1
ATOM 555 C CA . HIS A 1 71 ? 23.510 -1.638 -7.844 1.00 79.00 71 HIS A CA 1
ATOM 556 C C . HIS A 1 71 ? 22.466 -2.411 -7.030 1.00 79.00 71 HIS A C 1
ATOM 558 O O . HIS A 1 71 ? 21.808 -1.821 -6.173 1.00 79.00 71 HIS A O 1
ATOM 564 N N . MET A 1 72 ? 22.332 -3.722 -7.260 1.00 77.56 72 MET A N 1
ATOM 565 C CA . MET A 1 72 ? 21.465 -4.581 -6.446 1.00 77.56 72 MET A CA 1
ATOM 566 C C . MET A 1 72 ? 21.983 -4.708 -5.012 1.00 77.56 72 MET A C 1
ATOM 568 O O . MET A 1 72 ? 21.200 -4.587 -4.071 1.00 77.56 72 MET A O 1
ATOM 572 N N . GLU A 1 73 ? 23.292 -4.892 -4.833 1.00 78.69 73 GLU A N 1
ATOM 573 C CA . GLU A 1 73 ? 23.914 -4.955 -3.506 1.00 78.69 73 GLU A CA 1
ATOM 574 C C . GLU A 1 73 ? 23.804 -3.625 -2.752 1.00 78.69 73 GLU A C 1
ATOM 576 O O . GLU A 1 73 ? 23.411 -3.610 -1.586 1.00 78.69 73 GLU A O 1
ATOM 581 N N . ALA A 1 74 ? 24.071 -2.495 -3.418 1.00 80.06 74 ALA A N 1
ATOM 582 C CA . ALA A 1 74 ? 23.926 -1.170 -2.819 1.00 80.06 74 ALA A CA 1
ATOM 583 C C . ALA A 1 74 ? 22.473 -0.873 -2.414 1.00 80.06 74 ALA A C 1
ATOM 585 O O . ALA A 1 74 ? 22.234 -0.326 -1.333 1.00 80.06 74 ALA A O 1
ATOM 586 N N . LEU A 1 75 ? 21.492 -1.268 -3.239 1.00 77.38 75 LEU A N 1
ATOM 587 C CA . LEU A 1 75 ? 20.081 -1.170 -2.870 1.00 77.38 75 LEU A CA 1
ATOM 588 C C . LEU A 1 75 ? 19.785 -2.033 -1.639 1.00 77.38 75 LEU A C 1
ATOM 590 O O . LEU A 1 75 ? 19.232 -1.516 -0.668 1.00 77.38 75 LEU A O 1
ATOM 594 N N . GLY A 1 76 ? 20.188 -3.307 -1.651 1.00 75.38 76 GLY A N 1
ATOM 595 C CA . GLY A 1 76 ? 20.001 -4.230 -0.529 1.00 75.38 76 GLY A CA 1
ATOM 596 C C . GLY A 1 76 ? 20.595 -3.698 0.777 1.00 75.38 76 GLY A C 1
ATOM 597 O O . GLY A 1 76 ? 19.919 -3.693 1.807 1.00 75.38 76 GLY A O 1
ATOM 598 N N . LEU A 1 77 ? 21.812 -3.149 0.722 1.00 77.12 77 LEU A N 1
ATOM 599 C CA . LEU A 1 77 ? 22.464 -2.503 1.860 1.00 77.12 77 LEU A CA 1
ATOM 600 C C . LEU A 1 77 ? 21.674 -1.280 2.346 1.00 77.12 77 LEU A C 1
ATOM 602 O O . LEU A 1 77 ? 21.428 -1.141 3.542 1.00 77.12 77 LEU A O 1
ATOM 606 N N . SER A 1 78 ? 21.225 -0.412 1.435 1.00 77.62 78 SER A N 1
ATOM 607 C CA . SER A 1 78 ? 20.455 0.785 1.798 1.00 77.62 78 SER A CA 1
ATOM 608 C C . SER A 1 78 ? 19.108 0.451 2.457 1.00 77.62 78 SER A C 1
ATOM 610 O O . SER A 1 78 ? 18.716 1.116 3.416 1.00 77.62 78 SER A O 1
ATOM 612 N N . LEU A 1 79 ? 18.421 -0.600 1.992 1.00 76.25 79 LEU A N 1
ATOM 613 C CA . LEU A 1 79 ? 17.181 -1.099 2.591 1.00 76.25 79 LEU A CA 1
ATOM 614 C C . LEU A 1 79 ? 17.448 -1.668 3.987 1.00 76.25 79 LEU A C 1
ATOM 616 O O . LEU A 1 79 ? 16.755 -1.306 4.937 1.00 76.25 79 LEU A O 1
ATOM 620 N N . HIS A 1 80 ? 18.499 -2.478 4.138 1.00 75.56 80 HIS A N 1
ATOM 621 C CA . HIS A 1 80 ? 18.900 -3.019 5.435 1.00 75.56 80 HIS A CA 1
ATOM 622 C C . HIS A 1 80 ? 19.214 -1.907 6.449 1.00 75.56 80 HIS A C 1
ATOM 624 O O . HIS A 1 80 ? 18.703 -1.931 7.566 1.00 75.56 80 HIS A O 1
ATOM 630 N N . MET A 1 81 ? 19.973 -0.878 6.054 1.00 76.12 81 MET A N 1
ATOM 631 C CA . MET A 1 81 ? 20.306 0.253 6.931 1.00 76.12 81 MET A CA 1
ATOM 632 C C . MET A 1 81 ? 19.083 1.093 7.330 1.00 76.12 81 MET A C 1
ATOM 634 O O . MET A 1 81 ? 19.066 1.649 8.426 1.00 76.12 81 MET A O 1
ATOM 638 N N . ARG A 1 82 ? 18.046 1.183 6.483 1.00 70.56 82 ARG A N 1
ATOM 639 C CA . ARG A 1 82 ? 16.788 1.883 6.817 1.00 70.56 82 ARG A CA 1
ATOM 640 C C . ARG A 1 82 ? 15.951 1.137 7.858 1.00 70.56 82 ARG A C 1
ATOM 642 O O . ARG A 1 82 ? 15.258 1.784 8.637 1.00 70.56 82 ARG A O 1
ATOM 649 N N . HIS A 1 83 ? 16.015 -0.193 7.860 1.00 65.38 83 HIS A N 1
ATOM 650 C CA . HIS A 1 83 ? 15.287 -1.059 8.793 1.00 65.38 83 HIS A CA 1
ATOM 651 C C . HIS A 1 83 ? 16.112 -1.442 10.029 1.00 65.38 83 HIS A C 1
ATOM 653 O O . HIS A 1 83 ? 15.568 -2.023 10.970 1.00 65.38 83 HIS A O 1
ATOM 659 N N . ALA A 1 84 ? 17.408 -1.118 10.050 1.00 60.19 84 ALA A N 1
ATOM 660 C CA . ALA A 1 84 ? 18.254 -1.337 11.210 1.00 60.19 84 ALA A CA 1
ATOM 661 C C . ALA A 1 84 ? 17.695 -0.550 12.413 1.00 60.19 84 ALA A C 1
ATOM 663 O O . ALA A 1 84 ? 17.433 0.654 12.294 1.00 60.19 84 ALA A O 1
ATOM 664 N N . PRO A 1 85 ? 17.492 -1.198 13.575 1.00 57.12 85 PRO A N 1
ATOM 665 C CA . PRO A 1 85 ? 17.011 -0.510 14.762 1.00 57.12 85 PRO A CA 1
ATOM 666 C C . PRO A 1 85 ? 17.984 0.617 15.111 1.00 57.12 85 PRO A C 1
ATOM 668 O O . PRO A 1 85 ? 19.189 0.395 15.245 1.00 57.12 85 PRO A O 1
ATOM 671 N N . ARG A 1 86 ? 17.469 1.845 15.249 1.00 57.78 86 ARG A N 1
ATOM 672 C CA . ARG A 1 86 ? 18.278 2.973 15.718 1.00 57.78 86 ARG A CA 1
ATOM 673 C C . ARG A 1 86 ? 18.753 2.649 17.132 1.00 57.78 86 ARG A C 1
ATOM 675 O O . ARG A 1 86 ? 17.953 2.661 18.064 1.00 57.78 86 ARG A O 1
ATOM 682 N N . ILE A 1 87 ? 20.042 2.364 17.291 1.00 57.16 87 ILE A N 1
ATOM 683 C CA . ILE A 1 87 ? 20.664 2.252 18.610 1.00 57.16 87 ILE A CA 1
ATOM 684 C C . ILE A 1 87 ? 20.703 3.668 19.190 1.00 57.16 87 ILE A C 1
ATOM 686 O O . ILE A 1 87 ? 21.576 4.466 18.856 1.00 57.16 87 ILE A O 1
ATOM 690 N N . ILE A 1 88 ? 19.720 4.005 20.026 1.00 50.81 88 ILE A N 1
ATOM 691 C CA . ILE A 1 88 ? 19.763 5.213 20.852 1.00 50.81 88 ILE A CA 1
ATOM 692 C C . ILE A 1 88 ? 20.657 4.877 22.045 1.00 50.81 88 ILE A C 1
ATOM 694 O O . ILE A 1 88 ? 20.184 4.369 23.062 1.00 50.81 88 ILE A O 1
ATOM 698 N N . ALA A 1 89 ? 21.960 5.115 21.903 1.00 45.50 89 ALA A N 1
ATOM 699 C CA . ALA A 1 89 ? 22.859 5.137 23.047 1.00 45.50 89 ALA A CA 1
ATOM 700 C C . ALA A 1 89 ? 22.470 6.343 23.916 1.00 45.50 89 ALA A C 1
ATOM 702 O O . ALA A 1 89 ? 22.773 7.482 23.569 1.00 45.50 89 ALA A O 1
ATOM 703 N N . HIS A 1 90 ? 21.735 6.102 25.002 1.00 48.84 90 HIS A N 1
ATOM 704 C CA . HIS A 1 90 ? 21.647 7.078 26.082 1.00 48.84 90 HIS A CA 1
ATOM 705 C C . HIS A 1 90 ? 23.022 7.122 26.761 1.00 48.84 90 HIS A C 1
ATOM 707 O O . HIS A 1 90 ? 23.494 6.093 27.250 1.00 48.84 90 HIS A O 1
ATOM 713 N N . ILE A 1 91 ? 23.656 8.294 26.731 1.00 45.66 91 ILE A N 1
ATOM 714 C CA . ILE A 1 91 ? 24.667 8.713 27.710 1.00 45.66 91 ILE A CA 1
ATOM 715 C C . ILE A 1 91 ? 23.922 9.522 28.766 1.00 45.66 91 ILE A C 1
ATOM 717 O O . ILE A 1 91 ? 23.096 10.369 28.350 1.00 45.66 91 ILE A O 1
#

Sequence (91 aa):
MVDQLTAEHRTVEAAWLKLEPELKKVAKGHSTELNVAGVEHLVTSYLGHARFEEDHFLPLAHTILGRNANHMEALGLSLHMRHAPRIIAHI